Protein AF-A0A7J2KDN0-F1 (afdb_monomer_lite)

Foldseek 3Di:
DPDAQDADQAAEDDDQPWDDPVQLVVQLVVCVVVVDPPSNCVSTVVVSVVVLVRSVVSNVVDPPRDHHYHHPYPVCVVCCVVCVVPDVDD

Structure (mmCIF, N/CA/C/O backbone):
data_AF-A0A7J2KDN0-F1
#
_entry.id   AF-A0A7J2KDN0-F1
#
loop_
_atom_site.group_PDB
_atom_site.id
_atom_site.type_symbol
_atom_site.label_atom_id
_atom_site.label_alt_id
_atom_site.label_comp_id
_atom_site.label_asym_id
_atom_site.label_entity_id
_atom_site.label_seq_id
_atom_site.pdbx_PDB_ins_code
_atom_site.Cartn_x
_atom_site.Cartn_y
_atom_site.Cartn_z
_atom_site.occupancy
_atom_site.B_iso_or_equiv
_atom_site.auth_seq_id
_atom_site.auth_comp_id
_atom_site.auth_asym_id
_atom_site.auth_atom_id
_atom_site.pdbx_PDB_model_num
ATOM 1 N N . ALA A 1 1 ? -13.423 5.613 -5.038 1.00 51.94 1 ALA A N 1
ATOM 2 C CA . ALA A 1 1 ? -13.564 5.546 -3.567 1.00 51.94 1 ALA A CA 1
ATOM 3 C C . ALA A 1 1 ? -12.898 6.747 -2.881 1.00 51.94 1 ALA A C 1
ATOM 5 O O . ALA A 1 1 ? -12.394 6.624 -1.771 1.00 51.94 1 ALA A O 1
ATOM 6 N N . GLU A 1 2 ? -12.872 7.914 -3.527 1.00 46.69 2 GLU A N 1
ATOM 7 C CA . GLU A 1 2 ? -12.249 9.118 -2.971 1.00 46.69 2 GLU A CA 1
ATOM 8 C C . GLU A 1 2 ? -13.324 10.154 -2.636 1.00 46.69 2 GLU A C 1
ATOM 10 O O . GLU A 1 2 ? -14.412 10.123 -3.208 1.00 46.69 2 GLU A O 1
ATOM 15 N N . GLY A 1 3 ? -13.024 11.043 -1.686 1.00 57.53 3 GLY A N 1
ATOM 16 C CA . GLY A 1 3 ? -13.862 12.197 -1.336 1.00 57.53 3 GLY A CA 1
ATOM 17 C C . GLY A 1 3 ? -14.997 11.944 -0.337 1.00 57.53 3 GLY A C 1
ATOM 18 O O . GLY A 1 3 ? -15.492 12.907 0.237 1.00 57.53 3 GLY A O 1
ATOM 19 N N . VAL A 1 4 ? -15.368 10.687 -0.077 1.00 62.47 4 VAL A N 1
ATOM 20 C CA . VAL A 1 4 ? -16.412 10.330 0.900 1.00 62.47 4 VAL A CA 1
ATOM 21 C C . VAL A 1 4 ? -15.768 9.752 2.156 1.00 62.47 4 VAL A C 1
ATOM 23 O O . VAL A 1 4 ? -14.990 8.801 2.076 1.00 62.47 4 VAL A O 1
ATOM 26 N N . ASP A 1 5 ? -16.087 10.329 3.312 1.00 70.38 5 ASP A N 1
ATOM 27 C CA . ASP A 1 5 ? -15.704 9.773 4.608 1.00 70.38 5 ASP A CA 1
ATOM 28 C C . ASP A 1 5 ? -16.780 8.799 5.076 1.00 70.38 5 ASP A C 1
ATOM 30 O O . ASP A 1 5 ? -17.960 9.143 5.132 1.00 70.38 5 ASP A O 1
ATOM 34 N N . ILE A 1 6 ? -16.366 7.579 5.409 1.00 78.50 6 ILE A N 1
ATOM 35 C CA . ILE A 1 6 ? -17.271 6.513 5.834 1.00 78.50 6 ILE A CA 1
ATOM 36 C C . ILE A 1 6 ? -16.760 6.021 7.184 1.00 78.50 6 ILE A C 1
ATOM 38 O O . ILE A 1 6 ? -15.875 5.163 7.220 1.00 78.50 6 ILE A O 1
ATOM 42 N N . PRO A 1 7 ? -17.263 6.581 8.300 1.00 80.81 7 PRO A N 1
ATOM 43 C CA . PRO A 1 7 ? -16.957 6.064 9.624 1.00 80.81 7 PRO A CA 1
ATOM 44 C C . PRO A 1 7 ? -17.318 4.578 9.672 1.00 80.81 7 PRO A C 1
ATOM 46 O O . PRO A 1 7 ? -18.450 4.205 9.372 1.00 80.81 7 PRO A O 1
ATOM 49 N N . ALA A 1 8 ? -16.351 3.736 10.020 1.00 84.88 8 ALA A N 1
ATOM 50 C CA . ALA A 1 8 ? -16.531 2.293 10.061 1.00 84.88 8 ALA A CA 1
ATOM 51 C C . ALA A 1 8 ? -15.701 1.701 11.197 1.00 84.88 8 ALA A C 1
ATOM 53 O O . ALA A 1 8 ? -14.580 2.144 11.441 1.00 84.88 8 ALA A O 1
ATOM 54 N N . ASP A 1 9 ? -16.232 0.677 11.861 1.00 87.31 9 ASP A N 1
ATOM 55 C CA . ASP A 1 9 ? -15.502 -0.070 12.892 1.00 87.31 9 ASP A CA 1
ATOM 56 C C . ASP A 1 9 ? -14.511 -1.073 12.286 1.00 87.31 9 ASP A C 1
ATOM 58 O O . ASP A 1 9 ? -13.531 -1.459 12.927 1.00 87.31 9 ASP A O 1
ATOM 62 N N . ILE A 1 10 ? -14.751 -1.498 11.040 1.00 89.94 10 ILE A N 1
ATOM 63 C CA . ILE A 1 10 ? -13.930 -2.466 10.311 1.00 89.94 10 ILE A CA 1
ATOM 64 C C . ILE A 1 10 ? -13.719 -1.982 8.875 1.00 89.94 10 ILE A C 1
ATOM 66 O O . ILE A 1 10 ? -14.666 -1.580 8.201 1.00 89.94 10 ILE A O 1
ATOM 70 N N . VAL A 1 11 ? -12.480 -2.075 8.393 1.00 90.94 11 VAL A N 1
ATOM 71 C CA . VAL A 1 11 ? -12.109 -1.855 6.991 1.00 90.94 11 VAL A CA 1
ATOM 72 C C . VAL A 1 11 ? -11.490 -3.130 6.452 1.00 90.94 11 VAL A C 1
ATOM 74 O O . VAL A 1 11 ? -10.528 -3.640 7.024 1.00 90.94 11 VAL A O 1
ATOM 77 N N . VAL A 1 12 ? -12.011 -3.628 5.334 1.00 93.38 12 VAL A N 1
ATOM 78 C CA . VAL A 1 12 ? -11.465 -4.805 4.657 1.00 93.38 12 VAL A CA 1
ATOM 79 C C . VAL A 1 12 ? -10.974 -4.398 3.276 1.00 93.38 12 VAL A C 1
ATOM 81 O O . VAL A 1 12 ? -11.753 -3.940 2.444 1.00 93.38 12 VAL A O 1
ATOM 84 N N . MET A 1 13 ? -9.677 -4.572 3.037 1.00 94.06 13 MET A N 1
ATOM 85 C CA . MET A 1 13 ? -9.073 -4.435 1.716 1.00 94.06 13 MET A CA 1
ATOM 86 C C . MET A 1 13 ? -9.122 -5.794 1.025 1.00 94.06 13 MET A C 1
ATOM 88 O O . MET A 1 13 ? -8.415 -6.720 1.422 1.00 94.06 13 MET A O 1
ATOM 92 N N . LEU A 1 14 ? -9.984 -5.916 0.017 1.00 93.81 14 LEU A N 1
ATOM 93 C CA . LEU A 1 14 ? -10.086 -7.114 -0.810 1.00 93.81 14 LEU A CA 1
ATOM 94 C C . LEU A 1 14 ? -9.066 -7.026 -1.945 1.00 93.81 14 LEU A C 1
ATOM 96 O O . LEU A 1 14 ? -9.254 -6.276 -2.903 1.00 93.81 14 LEU A O 1
ATOM 100 N N . GLY A 1 15 ? -7.987 -7.795 -1.827 1.00 94.19 15 GLY A N 1
ATOM 101 C CA . GLY A 1 15 ? -6.874 -7.727 -2.764 1.00 94.19 15 GLY A CA 1
ATOM 102 C C . GLY A 1 15 ? -5.939 -6.536 -2.525 1.00 94.19 15 GLY A C 1
ATOM 103 O O . GLY A 1 15 ? -6.190 -5.667 -1.689 1.00 94.19 15 GLY A O 1
ATOM 104 N N . CYS A 1 16 ? -4.858 -6.472 -3.304 1.00 94.88 16 CYS A N 1
ATOM 105 C CA . CYS A 1 16 ? -4.008 -5.283 -3.392 1.00 94.88 16 CYS A CA 1
ATOM 106 C C . CYS A 1 16 ? -4.439 -4.402 -4.579 1.00 94.88 16 CYS A C 1
ATOM 108 O O . CYS A 1 16 ? -4.531 -4.922 -5.698 1.00 94.88 16 CYS A O 1
ATOM 110 N N . PRO A 1 17 ? -4.634 -3.083 -4.391 1.00 95.06 17 PRO A N 1
ATOM 111 C CA . PRO A 1 17 ? -5.091 -2.165 -5.434 1.00 95.06 17 PRO A CA 1
ATOM 112 C C . PRO A 1 17 ? -3.956 -1.787 -6.402 1.00 95.06 17 PRO A C 1
ATOM 114 O O . PRO A 1 17 ? -3.551 -0.631 -6.501 1.00 95.06 17 PRO A O 1
ATOM 117 N N . PHE A 1 18 ? -3.404 -2.774 -7.101 1.00 96.25 18 PHE A N 1
ATOM 118 C CA . PHE A 1 18 ? -2.463 -2.535 -8.189 1.00 96.25 18 PHE A CA 1
ATOM 119 C C . PHE A 1 18 ? -3.186 -1.994 -9.421 1.00 96.25 18 PHE A C 1
ATOM 121 O O . PHE A 1 18 ? -4.323 -2.367 -9.715 1.00 96.25 18 PHE A O 1
ATOM 128 N N . TYR A 1 19 ? -2.488 -1.160 -10.187 1.00 96.50 19 TYR A N 1
ATOM 129 C CA . TYR A 1 19 ? -2.927 -0.827 -11.534 1.00 96.50 19 TYR A CA 1
ATOM 130 C C . TYR A 1 19 ? -2.897 -2.058 -12.453 1.00 96.50 19 TYR A C 1
ATOM 132 O O . TYR A 1 19 ? -2.156 -3.011 -12.191 1.00 96.50 19 TYR A O 1
ATOM 140 N N . PRO A 1 20 ? -3.647 -2.032 -13.569 1.00 96.94 20 PRO A N 1
ATOM 141 C CA . PRO A 1 20 ? -3.518 -3.044 -14.609 1.00 96.94 20 PRO A CA 1
ATOM 142 C C . PRO A 1 20 ? -2.063 -3.183 -15.098 1.00 96.94 20 PRO A C 1
ATOM 144 O O . PRO A 1 20 ? -1.361 -2.166 -15.187 1.00 96.94 20 PRO A O 1
ATOM 147 N N . PRO A 1 21 ? -1.604 -4.396 -15.464 1.00 95.12 21 PRO A N 1
ATOM 148 C CA . PRO A 1 21 ? -0.222 -4.640 -15.885 1.00 95.12 21 PRO A CA 1
ATOM 149 C C . PRO A 1 21 ? 0.259 -3.701 -16.999 1.00 95.12 21 PRO A C 1
ATOM 151 O O . PRO A 1 21 ? 1.327 -3.108 -16.876 1.00 95.12 21 PRO A O 1
ATOM 154 N N . GLU A 1 22 ? -0.563 -3.469 -18.026 1.00 97.56 22 GLU A N 1
ATOM 155 C CA . GLU A 1 22 ? -0.267 -2.547 -19.134 1.00 97.56 22 GLU A CA 1
ATOM 156 C C . GLU A 1 22 ? 0.055 -1.122 -18.653 1.00 97.56 22 GLU A C 1
ATOM 158 O O . GLU A 1 22 ? 0.952 -0.458 -19.185 1.00 97.56 22 GLU A O 1
ATOM 163 N N . VAL A 1 23 ? -0.661 -0.649 -17.628 1.00 97.81 23 VAL A N 1
ATOM 164 C CA . VAL A 1 23 ? -0.451 0.678 -17.034 1.00 97.81 23 VAL A CA 1
ATOM 165 C C . VAL A 1 23 ? 0.869 0.700 -16.274 1.00 97.81 23 VAL A C 1
ATOM 167 O O . VAL A 1 23 ? 1.673 1.611 -16.481 1.00 97.81 23 VAL A O 1
ATOM 170 N N . ILE A 1 24 ? 1.130 -0.323 -15.455 1.00 97.88 24 ILE A N 1
ATOM 171 C CA . ILE A 1 24 ? 2.384 -0.452 -14.702 1.00 97.88 24 ILE A CA 1
ATOM 172 C C . ILE A 1 24 ? 3.576 -0.477 -15.659 1.00 97.88 24 ILE A C 1
ATOM 174 O O . ILE A 1 24 ? 4.512 0.302 -15.492 1.00 97.88 24 ILE A O 1
ATOM 178 N N . SER A 1 25 ? 3.538 -1.316 -16.696 1.00 97.69 25 SER A N 1
ATOM 179 C CA . SER A 1 25 ? 4.616 -1.429 -17.682 1.00 97.69 25 SER A CA 1
ATOM 180 C C . SER A 1 25 ? 4.872 -0.109 -18.407 1.00 97.69 25 SER A C 1
ATOM 182 O O . SER A 1 25 ? 6.028 0.278 -18.607 1.00 97.69 25 SER A O 1
ATOM 184 N N . ARG A 1 26 ? 3.810 0.620 -18.775 1.00 98.25 26 ARG A N 1
ATOM 185 C CA . ARG A 1 26 ? 3.932 1.939 -19.407 1.00 98.25 26 ARG A CA 1
ATOM 186 C C . ARG A 1 26 ? 4.583 2.954 -18.469 1.00 98.25 26 ARG A C 1
ATOM 188 O O . ARG A 1 26 ? 5.509 3.647 -18.892 1.00 98.25 26 ARG A O 1
ATOM 195 N N . LEU A 1 27 ? 4.129 3.034 -17.220 1.00 98.06 27 LEU A N 1
ATOM 196 C CA . LEU A 1 27 ? 4.670 3.956 -16.220 1.00 98.06 27 LEU A CA 1
ATOM 197 C C . LEU A 1 27 ? 6.123 3.624 -15.869 1.00 98.06 27 LEU A C 1
ATOM 199 O O . LEU A 1 27 ? 6.970 4.513 -15.899 1.00 98.06 27 LEU A O 1
ATOM 203 N N . ALA A 1 28 ? 6.444 2.351 -15.639 1.00 98.12 28 ALA A N 1
ATOM 204 C CA . ALA A 1 28 ? 7.804 1.911 -15.343 1.00 98.12 28 ALA A CA 1
ATOM 205 C C . ALA A 1 28 ? 8.771 2.283 -16.479 1.00 98.12 28 ALA A C 1
ATOM 207 O O . ALA A 1 28 ? 9.857 2.804 -16.230 1.00 98.12 28 ALA A O 1
ATOM 208 N N . LYS A 1 29 ? 8.359 2.121 -17.745 1.00 98.00 29 LYS A N 1
ATOM 209 C CA . LYS A 1 29 ? 9.164 2.541 -18.905 1.00 98.00 29 LYS A CA 1
ATOM 210 C C . LYS A 1 29 ? 9.409 4.051 -18.932 1.00 98.00 29 LYS A C 1
ATOM 212 O O . LYS A 1 29 ? 10.504 4.480 -19.291 1.00 98.00 29 LYS A O 1
ATOM 217 N N . ILE A 1 30 ? 8.410 4.854 -18.568 1.00 98.19 30 ILE A N 1
ATOM 218 C CA . ILE A 1 30 ? 8.549 6.314 -18.473 1.00 98.19 30 ILE A CA 1
ATOM 219 C C . ILE A 1 30 ? 9.520 6.674 -17.344 1.00 98.19 30 ILE A C 1
ATOM 221 O O . ILE A 1 30 ? 10.500 7.368 -17.602 1.00 98.19 30 ILE A O 1
ATOM 225 N N . TYR A 1 31 ? 9.321 6.146 -16.133 1.00 98.19 31 TYR A N 1
ATOM 226 C CA . TYR A 1 31 ? 10.204 6.417 -14.996 1.00 98.19 31 TYR A CA 1
ATOM 227 C C . TYR A 1 31 ? 11.646 5.966 -15.255 1.00 98.19 31 TYR A C 1
ATOM 229 O O . TYR A 1 31 ? 12.588 6.692 -14.946 1.00 98.19 31 TYR A O 1
ATOM 237 N N . SER A 1 32 ? 11.836 4.814 -15.897 1.00 97.75 32 SER A N 1
ATOM 238 C CA . SER A 1 32 ? 13.161 4.340 -16.302 1.00 97.75 32 SER A CA 1
ATOM 239 C C . SER A 1 32 ? 13.841 5.314 -17.273 1.00 97.75 32 SER A C 1
ATOM 241 O O . SER A 1 32 ? 14.999 5.673 -17.067 1.00 97.75 32 SER A O 1
ATOM 243 N N . ARG A 1 33 ? 13.117 5.823 -18.281 1.00 97.94 33 ARG A N 1
ATOM 244 C CA . ARG A 1 33 ? 13.635 6.828 -19.231 1.00 97.94 33 ARG A CA 1
ATOM 245 C C . ARG A 1 33 ? 13.967 8.169 -18.580 1.00 97.94 33 ARG A C 1
ATOM 247 O O . ARG A 1 33 ? 14.821 8.883 -19.088 1.00 97.94 33 ARG A O 1
ATOM 254 N N . MET A 1 34 ? 13.315 8.499 -17.469 1.00 97.44 34 MET A N 1
ATOM 255 C CA . MET A 1 34 ? 13.632 9.678 -16.656 1.00 97.44 34 MET A CA 1
ATOM 256 C C . MET A 1 34 ? 14.859 9.473 -15.750 1.00 97.44 34 MET A C 1
ATOM 258 O O . MET A 1 34 ? 15.248 10.395 -15.042 1.00 97.44 34 MET A O 1
ATOM 262 N N . GLY A 1 35 ? 15.473 8.284 -15.757 1.00 97.31 35 GLY A N 1
ATOM 263 C CA . GLY A 1 35 ? 16.673 7.978 -14.979 1.00 97.31 35 GLY A CA 1
ATOM 264 C C . GLY A 1 35 ? 16.406 7.429 -13.576 1.00 97.31 35 GLY A C 1
ATOM 265 O O . GLY A 1 35 ? 17.347 7.275 -12.796 1.00 97.31 35 GLY A O 1
ATOM 266 N N . PHE A 1 36 ? 15.157 7.098 -13.228 1.00 97.50 36 PHE A N 1
ATOM 267 C CA . PHE A 1 36 ? 14.863 6.477 -11.936 1.00 97.50 36 PHE A CA 1
ATOM 268 C C . PHE A 1 36 ? 15.317 5.013 -11.912 1.00 97.50 36 PHE A C 1
ATOM 270 O O . PHE A 1 36 ? 14.894 4.203 -12.739 1.00 97.50 36 PHE A O 1
ATOM 277 N N . LYS A 1 37 ? 16.146 4.665 -10.919 1.00 93.25 37 LYS A N 1
ATOM 278 C CA . LYS A 1 37 ? 16.666 3.300 -10.731 1.00 93.25 37 LYS A CA 1
ATOM 279 C C . LYS A 1 37 ? 15.567 2.303 -10.354 1.00 93.25 37 LYS A C 1
ATOM 281 O O . LYS A 1 37 ? 15.534 1.208 -10.900 1.00 93.25 37 LYS A O 1
ATOM 286 N N . ASP A 1 38 ? 14.643 2.701 -9.480 1.00 95.25 38 ASP A N 1
ATOM 287 C CA . ASP A 1 38 ? 13.533 1.856 -9.021 1.00 95.25 38 ASP A CA 1
ATOM 288 C C . ASP A 1 38 ? 12.203 2.240 -9.692 1.00 95.25 38 ASP A C 1
ATOM 290 O O . ASP A 1 38 ? 11.219 2.654 -9.075 1.00 95.25 38 ASP A O 1
ATOM 294 N N . SER A 1 39 ? 12.204 2.160 -11.020 1.00 96.69 39 SER A N 1
ATOM 295 C CA . SER A 1 39 ? 11.057 2.535 -11.853 1.00 96.69 39 SER A CA 1
ATOM 296 C 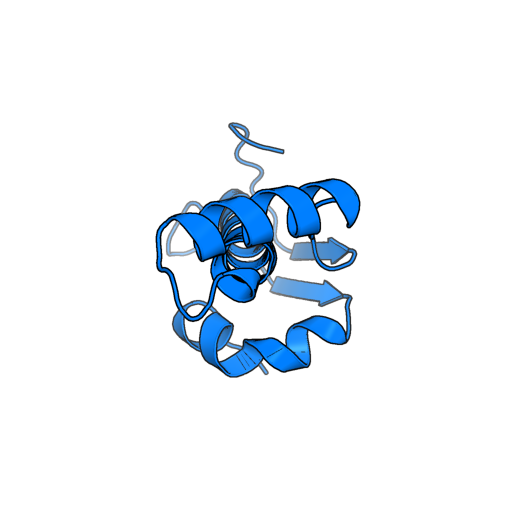C . SER A 1 39 ? 9.817 1.659 -11.629 1.00 96.69 39 SER A C 1
ATOM 298 O O . SER A 1 39 ? 8.694 2.142 -11.782 1.00 96.69 39 SER A O 1
ATOM 300 N N . TRP A 1 40 ? 10.001 0.394 -11.238 1.00 95.69 40 TRP A N 1
ATOM 301 C CA . TRP A 1 40 ? 8.898 -0.521 -10.951 1.00 95.69 40 TRP A CA 1
ATOM 302 C C . TRP A 1 40 ? 8.177 -0.151 -9.656 1.00 95.69 40 TRP A C 1
ATOM 304 O O . TRP A 1 40 ? 6.948 -0.079 -9.639 1.00 95.69 40 TRP A O 1
ATOM 314 N N . SER A 1 41 ? 8.920 0.139 -8.583 1.00 95.19 41 SER A N 1
ATOM 315 C CA . SER A 1 41 ? 8.319 0.554 -7.314 1.00 95.19 41 SER A CA 1
ATOM 316 C C . SER A 1 41 ? 7.510 1.843 -7.465 1.00 95.19 41 SER A C 1
ATOM 318 O O . SER A 1 41 ? 6.375 1.914 -6.993 1.00 95.19 41 SER A O 1
ATOM 320 N N . LEU A 1 42 ? 8.036 2.818 -8.218 1.00 96.25 42 LEU A N 1
ATOM 321 C CA . LEU A 1 42 ? 7.333 4.064 -8.544 1.00 96.25 42 LEU A CA 1
ATOM 322 C C . LEU A 1 42 ? 6.032 3.831 -9.328 1.00 96.25 42 LEU A C 1
ATOM 324 O O . LEU A 1 42 ? 5.055 4.546 -9.120 1.00 96.25 42 LEU A O 1
ATOM 328 N N . ALA A 1 43 ? 6.007 2.835 -10.215 1.00 97.12 43 ALA A N 1
ATOM 329 C CA . ALA A 1 43 ? 4.851 2.532 -11.056 1.00 97.12 43 ALA A CA 1
ATOM 330 C C . ALA A 1 43 ? 3.791 1.646 -10.381 1.00 97.12 43 ALA A C 1
ATOM 332 O O . ALA A 1 43 ? 2.613 1.750 -10.721 1.00 97.12 43 ALA A O 1
ATOM 333 N N . ALA A 1 44 ? 4.194 0.760 -9.467 1.00 96.38 44 ALA A N 1
ATOM 334 C CA . ALA A 1 44 ? 3.326 -0.276 -8.907 1.00 96.38 44 ALA A CA 1
ATOM 335 C C . ALA A 1 44 ? 3.216 -0.201 -7.384 1.00 96.38 44 ALA A C 1
ATOM 337 O O . ALA A 1 44 ? 2.129 0.019 -6.851 1.00 96.38 44 ALA A O 1
ATOM 338 N N . THR A 1 45 ? 4.336 -0.393 -6.685 1.00 94.94 45 THR A N 1
ATOM 339 C CA . THR A 1 45 ? 4.365 -0.571 -5.228 1.00 94.94 45 THR A CA 1
ATOM 340 C C . THR A 1 45 ? 3.885 0.674 -4.495 1.00 94.94 45 THR A C 1
ATOM 342 O O . THR A 1 45 ? 2.975 0.596 -3.672 1.00 94.94 45 THR A O 1
ATOM 345 N N . ILE A 1 46 ? 4.471 1.830 -4.808 1.00 95.06 46 ILE A N 1
ATOM 346 C CA . ILE A 1 46 ? 4.172 3.089 -4.126 1.00 95.06 46 ILE A CA 1
ATOM 347 C C . ILE A 1 46 ? 2.705 3.498 -4.338 1.00 95.06 46 ILE A C 1
ATOM 349 O O . ILE A 1 46 ? 2.029 3.744 -3.337 1.00 95.06 46 ILE A O 1
ATOM 353 N N . PRO A 1 47 ? 2.156 3.506 -5.572 1.00 96.25 47 PRO A N 1
ATOM 354 C CA . PRO A 1 47 ? 0.736 3.777 -5.777 1.00 96.25 47 PRO A CA 1
ATOM 355 C C . PRO A 1 47 ? -0.181 2.814 -5.017 1.00 96.25 47 PRO A C 1
ATOM 357 O O . PRO A 1 47 ? -1.099 3.267 -4.342 1.00 96.25 47 PRO A O 1
ATOM 360 N N . MET A 1 48 ? 0.102 1.506 -5.049 1.00 96.19 48 MET A N 1
ATOM 361 C CA . MET A 1 48 ? -0.699 0.498 -4.345 1.00 96.19 48 MET A CA 1
ATOM 362 C C . MET A 1 48 ? -0.734 0.750 -2.828 1.00 96.19 48 MET A C 1
ATOM 364 O O . MET A 1 48 ? -1.803 0.693 -2.207 1.00 96.19 48 MET A O 1
ATOM 368 N N . LEU A 1 49 ? 0.412 1.087 -2.225 1.00 95.19 49 LEU A N 1
ATOM 369 C CA . LEU A 1 49 ? 0.502 1.414 -0.800 1.00 95.19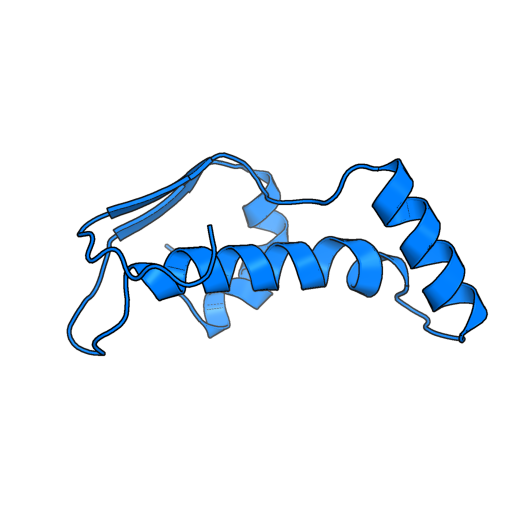 49 LEU A CA 1
ATOM 370 C C . LEU A 1 49 ? -0.225 2.718 -0.461 1.00 95.19 49 LEU A C 1
ATOM 372 O O . LEU A 1 49 ? -0.978 2.756 0.512 1.00 95.19 49 LEU A O 1
ATOM 376 N N . ILE A 1 50 ? -0.051 3.765 -1.274 1.00 94.81 50 ILE A N 1
ATOM 377 C CA . ILE A 1 50 ? -0.754 5.042 -1.092 1.00 94.81 50 ILE A CA 1
ATOM 378 C C . ILE A 1 50 ? -2.262 4.812 -1.142 1.00 94.81 50 ILE A C 1
ATOM 380 O O . ILE A 1 50 ? -2.963 5.216 -0.218 1.00 94.81 50 ILE A O 1
ATOM 384 N N . THR A 1 51 ? -2.767 4.124 -2.165 1.00 94.56 51 THR A N 1
ATOM 385 C CA . THR A 1 51 ? -4.198 3.836 -2.302 1.00 94.56 51 THR A CA 1
ATOM 386 C C . THR A 1 51 ? -4.716 3.017 -1.121 1.00 94.56 51 THR A C 1
ATOM 388 O O . THR A 1 51 ? -5.765 3.346 -0.573 1.00 94.56 51 THR A O 1
ATOM 391 N N . THR A 1 52 ? -3.960 2.016 -0.660 1.00 94.25 52 THR A N 1
ATOM 392 C CA . THR A 1 52 ? -4.312 1.226 0.532 1.00 94.25 52 THR A CA 1
ATOM 393 C C . THR A 1 52 ? -4.470 2.117 1.770 1.00 94.25 52 THR A C 1
ATOM 395 O O . THR A 1 52 ? -5.501 2.068 2.444 1.00 94.25 52 THR A O 1
ATOM 398 N N . LEU A 1 53 ? -3.486 2.977 2.055 1.00 92.62 53 LEU A N 1
ATOM 399 C CA . LEU A 1 53 ? -3.530 3.893 3.199 1.00 92.62 53 LEU A CA 1
ATOM 400 C C . LEU A 1 53 ? -4.650 4.930 3.068 1.00 92.62 53 LEU A C 1
ATOM 402 O O . LEU A 1 53 ? -5.304 5.248 4.059 1.00 92.62 53 LEU A O 1
ATOM 406 N N . GLN A 1 54 ? -4.906 5.431 1.858 1.00 90.44 54 GLN A N 1
ATOM 407 C CA . GLN A 1 54 ? -5.994 6.371 1.597 1.00 90.44 54 GLN A CA 1
ATOM 408 C C . GLN A 1 54 ? -7.361 5.732 1.854 1.00 90.44 54 GLN A C 1
ATOM 410 O O . GLN A 1 54 ? -8.200 6.352 2.505 1.00 90.44 54 GLN A O 1
ATOM 415 N N . CYS A 1 55 ? -7.578 4.488 1.412 1.00 89.69 55 CYS A N 1
ATOM 416 C CA . CYS A 1 55 ? -8.807 3.740 1.686 1.00 89.69 55 CYS A CA 1
ATOM 417 C C . CYS A 1 55 ? -9.028 3.543 3.191 1.00 89.69 55 CYS A C 1
ATOM 419 O O . CYS A 1 55 ? -10.113 3.826 3.694 1.00 89.69 55 CYS A O 1
ATOM 421 N N . ILE A 1 56 ? -7.988 3.140 3.923 1.00 90.38 56 ILE A N 1
ATOM 422 C CA . ILE A 1 56 ? -8.034 3.004 5.386 1.00 90.38 56 ILE A CA 1
ATOM 423 C C . ILE A 1 56 ? -8.325 4.353 6.060 1.00 90.38 56 ILE A C 1
ATOM 425 O O . ILE A 1 56 ? -9.137 4.434 6.986 1.00 90.38 56 ILE A O 1
ATOM 429 N N . GLY A 1 57 ? -7.693 5.426 5.582 1.00 87.88 57 GLY A N 1
ATOM 430 C CA . GLY A 1 57 ? -7.855 6.777 6.113 1.00 87.88 57 GLY A CA 1
ATOM 431 C C . GLY A 1 57 ? -9.294 7.296 6.052 1.00 87.88 57 GLY A C 1
ATOM 432 O O . GLY A 1 57 ? -9.679 8.091 6.907 1.00 87.88 57 GLY A O 1
ATOM 433 N N . ARG A 1 58 ? -10.125 6.805 5.119 1.00 82.06 58 ARG A N 1
ATOM 434 C CA . ARG A 1 58 ? -11.553 7.176 5.042 1.00 82.06 58 ARG A CA 1
ATOM 435 C C . ARG A 1 58 ? -12.376 6.706 6.237 1.00 82.06 58 ARG A C 1
ATOM 437 O O . ARG A 1 58 ? -13.361 7.362 6.565 1.00 82.06 58 ARG A O 1
ATOM 444 N N . ALA A 1 59 ? -11.963 5.628 6.900 1.00 83.69 59 ALA A N 1
ATOM 445 C CA . ALA A 1 59 ? -12.607 5.149 8.122 1.00 83.69 59 ALA A CA 1
ATOM 446 C C . ALA A 1 59 ? -12.025 5.781 9.395 1.00 83.69 59 ALA A C 1
ATOM 448 O O . ALA A 1 59 ? -12.714 5.887 10.408 1.00 83.69 59 ALA A O 1
ATOM 449 N N . LYS A 1 60 ? -10.759 6.218 9.354 1.00 78.06 60 LYS A N 1
ATOM 450 C CA . LYS A 1 60 ? -10.022 6.770 10.499 1.00 78.06 60 LYS A CA 1
ATOM 451 C C . LYS A 1 60 ? -9.842 8.290 10.372 1.00 78.06 60 LYS A C 1
ATOM 453 O O . LYS A 1 60 ? -8.733 8.776 10.160 1.00 78.06 60 LYS A O 1
ATOM 458 N N . ARG A 1 61 ? -10.932 9.051 10.531 1.00 73.44 61 ARG A N 1
ATOM 459 C CA . ARG A 1 61 ? -10.931 10.533 10.487 1.00 73.44 61 ARG A CA 1
ATOM 460 C C . A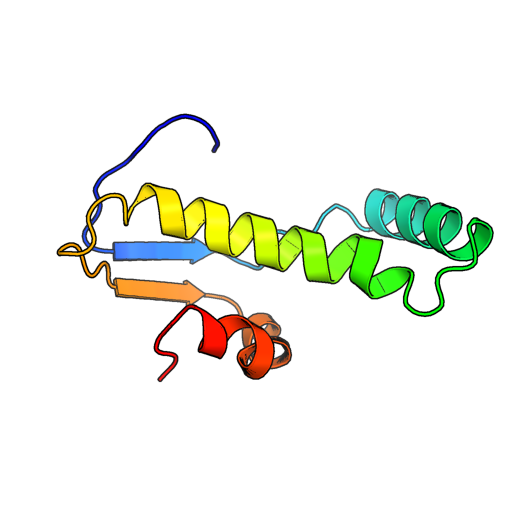RG A 1 61 ? -10.630 11.188 11.838 1.00 73.44 61 ARG A C 1
ATOM 462 O O . ARG A 1 61 ? -10.157 12.320 11.871 1.00 73.44 61 ARG A O 1
ATOM 469 N N . ASN A 1 62 ? -10.892 10.496 12.948 1.00 76.44 62 ASN A N 1
ATOM 470 C CA . ASN A 1 62 ? -10.591 10.971 14.299 1.00 76.44 62 ASN A CA 1
ATOM 471 C C . ASN A 1 62 ? -9.455 10.133 14.918 1.00 76.44 62 ASN A C 1
ATOM 473 O O . ASN A 1 62 ? -9.541 8.906 14.881 1.00 76.44 62 ASN A O 1
ATOM 477 N N . PRO A 1 63 ? -8.436 10.740 15.557 1.00 76.31 63 PRO A N 1
ATOM 478 C CA . PRO A 1 63 ? -7.400 10.008 16.296 1.00 76.31 63 PRO A CA 1
ATOM 479 C C . PRO A 1 63 ? -7.930 9.004 17.334 1.00 76.31 63 PRO A C 1
ATOM 481 O O . PRO A 1 63 ? -7.251 8.028 17.647 1.00 76.31 63 PRO A O 1
ATOM 484 N N . LYS A 1 64 ? -9.141 9.224 17.866 1.00 79.50 64 LYS A N 1
ATOM 485 C CA . LYS A 1 64 ? -9.808 8.311 18.808 1.00 79.50 64 LYS A CA 1
ATOM 486 C C . LYS A 1 64 ? -10.396 7.064 18.137 1.00 79.50 64 LYS A C 1
ATOM 488 O O . LYS A 1 64 ? -10.602 6.065 18.819 1.00 79.50 64 LYS A O 1
ATOM 493 N N . GLN A 1 65 ? -10.670 7.108 16.833 1.00 82.38 65 GLN A N 1
ATOM 494 C CA . GLN A 1 65 ? -11.188 5.961 16.093 1.00 82.38 65 GLN A CA 1
ATOM 495 C C . GLN A 1 65 ? -10.058 4.972 15.810 1.00 82.38 65 GLN A C 1
ATOM 497 O O . GLN A 1 65 ? -8.999 5.324 15.283 1.00 82.38 65 GLN A O 1
ATOM 502 N N . LYS A 1 66 ? -10.298 3.710 16.160 1.00 84.25 66 LYS A N 1
ATOM 503 C CA . LYS A 1 66 ? -9.368 2.602 15.943 1.00 84.25 66 LYS A CA 1
ATOM 504 C C . LYS A 1 66 ? -10.081 1.492 15.167 1.00 84.25 66 LYS A C 1
ATOM 506 O O . LYS A 1 66 ? -10.383 0.459 15.760 1.00 84.25 66 LYS A O 1
ATOM 511 N N . PRO A 1 67 ? -10.399 1.712 13.876 1.00 89.69 67 PRO A N 1
ATOM 512 C CA . PRO A 1 67 ? -11.025 0.673 13.075 1.00 89.69 67 PRO A CA 1
ATOM 513 C C . PRO A 1 67 ? -10.113 -0.550 12.995 1.00 89.69 67 PRO A C 1
ATOM 515 O O . PRO A 1 67 ? -8.891 -0.420 12.871 1.00 89.69 67 PRO A O 1
ATOM 518 N N . LYS A 1 68 ? -10.706 -1.743 13.026 1.00 91.19 68 LYS A N 1
ATOM 519 C CA . LYS A 1 68 ? -9.986 -2.976 12.719 1.00 91.19 68 LYS A CA 1
ATOM 520 C C . LYS A 1 68 ? -9.743 -3.034 11.214 1.00 91.19 68 LYS A C 1
ATOM 522 O O . LYS A 1 68 ? -10.686 -3.001 10.430 1.00 91.19 68 LYS A O 1
ATOM 527 N N . ILE A 1 69 ? -8.482 -3.128 10.810 1.00 92.62 69 ILE A N 1
ATOM 528 C CA . ILE A 1 69 ? -8.091 -3.177 9.400 1.00 92.62 69 ILE A CA 1
ATOM 529 C C . ILE A 1 69 ? -7.738 -4.617 9.050 1.00 92.62 69 ILE A C 1
ATOM 531 O O . ILE A 1 69 ? -6.943 -5.247 9.743 1.00 92.62 69 ILE A O 1
ATOM 535 N N . ILE A 1 70 ? -8.330 -5.130 7.977 1.00 93.94 70 ILE A N 1
ATOM 536 C CA . ILE A 1 70 ? -8.062 -6.464 7.446 1.00 93.94 70 ILE A CA 1
ATOM 537 C C . ILE A 1 70 ? -7.525 -6.299 6.028 1.00 93.94 70 ILE A C 1
ATOM 539 O O . ILE A 1 70 ? -8.233 -5.841 5.133 1.00 93.94 70 ILE A O 1
ATOM 543 N N . LEU A 1 71 ? -6.266 -6.678 5.828 1.00 94.75 71 LEU A N 1
ATOM 544 C CA . LEU A 1 71 ? -5.625 -6.732 4.519 1.00 94.75 71 LEU A CA 1
ATOM 545 C C . LEU A 1 71 ? -5.763 -8.159 3.977 1.00 94.75 71 LEU A C 1
ATOM 547 O O . LEU A 1 71 ? -4.950 -9.025 4.284 1.00 94.75 71 LEU A O 1
ATOM 551 N N . ALA A 1 72 ? -6.834 -8.428 3.230 1.00 94.81 72 ALA A N 1
ATOM 552 C CA . ALA A 1 72 ? -7.211 -9.777 2.808 1.00 94.81 72 ALA A CA 1
ATOM 553 C C . ALA A 1 72 ? -6.492 -10.206 1.514 1.00 94.81 72 ALA A C 1
ATOM 555 O O . ALA A 1 72 ? -7.131 -10.581 0.532 1.00 94.81 72 ALA A O 1
ATOM 556 N N . ASP A 1 73 ? -5.160 -10.110 1.499 1.00 95.50 73 ASP A N 1
ATOM 557 C CA . ASP A 1 73 ? -4.310 -10.558 0.390 1.00 95.50 73 ASP A CA 1
ATOM 558 C C . ASP A 1 73 ? -2.887 -10.870 0.880 1.00 95.50 73 ASP A C 1
ATOM 560 O O . ASP A 1 73 ? -2.249 -10.039 1.528 1.00 95.50 73 ASP A O 1
ATOM 564 N N . GLU A 1 74 ? -2.362 -12.050 0.546 1.00 95.00 74 GLU A N 1
ATOM 565 C CA . GLU A 1 74 ? -1.025 -12.491 0.970 1.00 95.00 74 GLU A CA 1
ATOM 566 C C . GLU A 1 74 ? 0.107 -11.586 0.465 1.00 95.00 74 GLU A C 1
ATOM 568 O O . GLU A 1 74 ? 1.174 -11.515 1.079 1.00 95.00 74 GLU A O 1
ATOM 573 N N . ARG A 1 75 ? -0.105 -10.860 -0.642 1.00 94.56 75 ARG A N 1
ATOM 574 C CA . ARG A 1 75 ? 0.913 -9.987 -1.237 1.00 94.56 75 ARG A CA 1
ATOM 575 C C . ARG A 1 75 ? 1.279 -8.837 -0.305 1.00 94.56 75 ARG A C 1
ATOM 577 O O . ARG A 1 75 ? 2.407 -8.354 -0.384 1.00 94.56 75 ARG A O 1
ATOM 584 N N . TYR A 1 76 ? 0.394 -8.453 0.620 1.00 94.38 76 TYR A N 1
ATOM 585 C CA . TYR A 1 76 ? 0.698 -7.467 1.657 1.00 94.38 76 TYR A CA 1
ATOM 586 C C . TYR A 1 76 ? 1.845 -7.890 2.585 1.00 94.38 76 TYR A C 1
ATOM 588 O O . TYR A 1 76 ? 2.551 -7.015 3.087 1.00 94.38 76 TYR A O 1
ATOM 596 N N . ASN A 1 77 ? 2.122 -9.193 2.729 1.00 93.06 77 ASN A N 1
ATOM 597 C CA . ASN A 1 77 ? 3.253 -9.684 3.526 1.00 93.06 77 ASN A CA 1
ATOM 598 C C . ASN A 1 77 ? 4.607 -9.159 3.024 1.00 93.06 77 ASN A C 1
ATOM 600 O O . ASN A 1 77 ? 5.540 -8.988 3.805 1.00 93.06 77 ASN A O 1
ATOM 604 N N . ARG A 1 78 ? 4.716 -8.854 1.725 1.00 93.62 78 ARG A N 1
ATOM 605 C CA . ARG A 1 78 ? 5.936 -8.291 1.123 1.00 93.62 78 ARG A CA 1
ATOM 606 C C . ARG A 1 78 ? 6.192 -6.840 1.531 1.00 93.62 78 ARG A C 1
ATOM 608 O O . ARG A 1 78 ? 7.301 -6.365 1.330 1.00 93.62 78 ARG A O 1
ATOM 615 N N . TYR A 1 79 ? 5.181 -6.162 2.078 1.00 92.44 79 TYR A N 1
ATOM 616 C CA . TYR A 1 79 ? 5.190 -4.723 2.350 1.00 92.44 79 TYR A CA 1
ATOM 617 C C . TYR A 1 79 ? 4.948 -4.384 3.831 1.00 92.44 79 TYR A C 1
ATOM 619 O O . TYR A 1 79 ? 4.558 -3.266 4.178 1.00 92.44 79 TYR A O 1
ATOM 627 N N . LEU A 1 80 ? 5.134 -5.359 4.729 1.00 90.44 80 LEU A N 1
ATOM 628 C CA . LEU A 1 80 ? 4.924 -5.176 6.169 1.00 90.44 80 LEU A CA 1
ATOM 629 C C . LEU A 1 80 ? 5.848 -4.108 6.759 1.00 90.44 80 LEU A C 1
ATOM 631 O O . LEU A 1 80 ? 5.445 -3.363 7.651 1.00 90.44 80 LEU A O 1
ATOM 635 N N . ASN A 1 81 ? 7.069 -3.986 6.240 1.00 90.56 81 ASN A N 1
ATOM 636 C CA . ASN A 1 81 ? 8.036 -2.995 6.711 1.00 90.56 81 ASN A CA 1
ATOM 637 C C . ASN A 1 81 ? 7.576 -1.562 6.406 1.00 90.56 81 ASN A C 1
ATOM 639 O O . ASN A 1 81 ? 7.766 -0.653 7.212 1.00 90.56 81 ASN A O 1
ATOM 643 N N . GLU A 1 82 ? 6.946 -1.34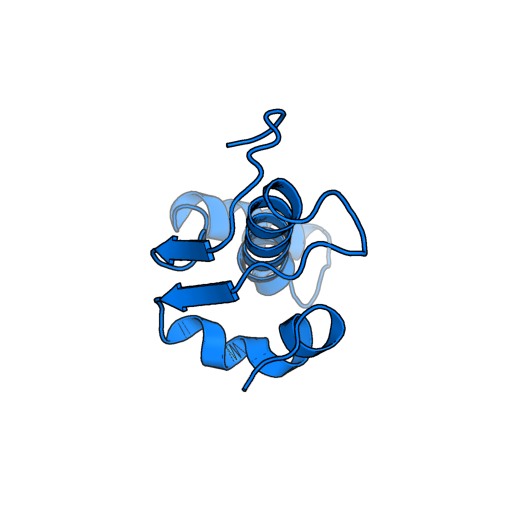7 5.257 1.00 90.88 82 GLU A N 1
ATOM 644 C CA . GLU A 1 82 ? 6.384 -0.067 4.850 1.00 90.88 82 GLU A CA 1
ATOM 645 C C . GLU A 1 82 ? 5.096 0.234 5.621 1.00 90.88 82 GLU A C 1
ATOM 647 O O . GLU A 1 82 ? 4.917 1.348 6.116 1.00 90.88 82 GLU A O 1
ATOM 652 N N . LEU A 1 83 ? 4.218 -0.763 5.765 1.00 90.81 83 LEU A N 1
ATOM 653 C CA . LEU A 1 83 ? 2.920 -0.617 6.427 1.00 90.81 83 LEU A CA 1
ATOM 654 C C . LEU A 1 83 ? 3.028 -0.462 7.948 1.00 90.81 83 LEU A C 1
ATOM 656 O O . LEU A 1 83 ? 2.251 0.295 8.529 1.00 90.81 83 LEU A O 1
ATOM 660 N N . SER A 1 84 ? 4.006 -1.107 8.588 1.00 90.25 84 SER A N 1
ATOM 661 C CA . SER A 1 84 ? 4.233 -1.035 10.043 1.00 90.25 84 SER A CA 1
ATOM 662 C C . SER A 1 84 ? 4.562 0.372 10.549 1.00 90.25 84 SER A C 1
ATOM 664 O O . SER A 1 84 ? 4.387 0.667 11.728 1.00 90.25 84 SER A O 1
ATOM 666 N N . ARG A 1 85 ? 4.975 1.283 9.658 1.00 87.88 8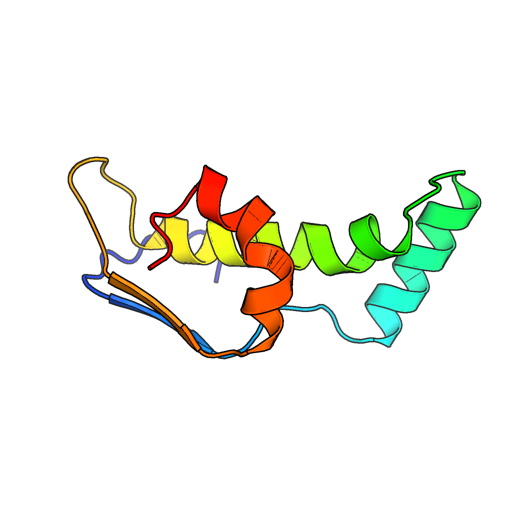5 ARG A N 1
ATOM 667 C CA . ARG A 1 85 ? 5.168 2.707 9.982 1.00 87.88 85 ARG A CA 1
ATOM 668 C C . ARG A 1 85 ? 3.855 3.447 10.232 1.00 87.88 85 ARG A C 1
ATOM 670 O O . ARG A 1 85 ? 3.860 4.499 10.864 1.00 87.88 85 ARG A O 1
ATOM 677 N N . TYR A 1 86 ? 2.749 2.929 9.702 1.00 86.19 86 TYR A N 1
ATOM 678 C CA . TYR A 1 86 ? 1.438 3.579 9.727 1.00 86.19 86 TYR A CA 1
ATOM 679 C C . TYR A 1 86 ? 0.395 2.774 10.503 1.00 86.19 86 TYR A C 1
ATOM 681 O O . TYR A 1 86 ? -0.560 3.350 11.030 1.00 86.19 86 TYR A O 1
ATOM 689 N N . LEU A 1 87 ? 0.557 1.452 10.553 1.00 87.25 87 LEU A N 1
ATOM 690 C CA . LEU A 1 87 ? -0.400 0.501 11.099 1.00 87.25 87 LEU A CA 1
ATOM 691 C C . LEU A 1 87 ? 0.277 -0.394 12.138 1.00 87.25 87 LEU A C 1
ATOM 693 O O . LEU A 1 87 ? 1.410 -0.828 11.953 1.00 87.25 87 LEU A O 1
ATOM 697 N N . GLU A 1 88 ? -0.449 -0.734 13.200 1.00 83.88 88 GLU A N 1
ATOM 698 C CA . GLU A 1 88 ? -0.053 -1.824 14.093 1.00 83.88 88 GLU A CA 1
ATOM 699 C C . GLU A 1 88 ? -0.364 -3.154 13.401 1.00 83.88 88 GLU A C 1
ATOM 701 O O . GLU A 1 88 ? -1.494 -3.644 13.456 1.00 83.88 88 GLU A O 1
ATOM 706 N N . VAL A 1 89 ? 0.624 -3.711 12.701 1.00 79.69 89 VAL A N 1
ATOM 707 C CA . VAL A 1 89 ? 0.487 -5.009 12.033 1.00 79.69 89 VAL A CA 1
ATOM 708 C C . VAL A 1 89 ? 0.825 -6.119 13.029 1.00 79.69 89 VAL A C 1
ATOM 710 O O . VAL A 1 89 ? 1.886 -6.081 13.652 1.00 79.69 89 VAL A O 1
ATOM 713 N N . LYS A 1 90 ? -0.097 -7.066 13.214 1.00 66.75 90 LYS A N 1
ATOM 714 C CA . LYS A 1 90 ? 0.038 -8.230 14.099 1.00 66.75 90 LYS A CA 1
ATOM 715 C C . LYS A 1 90 ? -0.185 -9.510 13.319 1.00 66.75 90 LYS A C 1
ATOM 717 O O . LYS A 1 90 ? -1.053 -9.475 12.417 1.00 66.75 90 LYS A O 1
#

pLDDT: mean 89.71, std 10.25, range [46.69, 98.25]

Sequence (90 aa):
AEGVDIPADIVVMLGCPFYPPEVISRLAKIYSRMGFKDSWSLAATIPMLITTLQCIGRAKRNPKQKPKIILADERYNRYLNELSRYLEVK

Secondary structure (DSSP, 8-state):
--S-----SEEEEES--PPPHHHHHHHHHHHHHTT-TTHHIIIIIHHHHHHHHHHHHTT--STT--PEEEEE-GGGGGGHHHHTTTS---

Radius of gyration: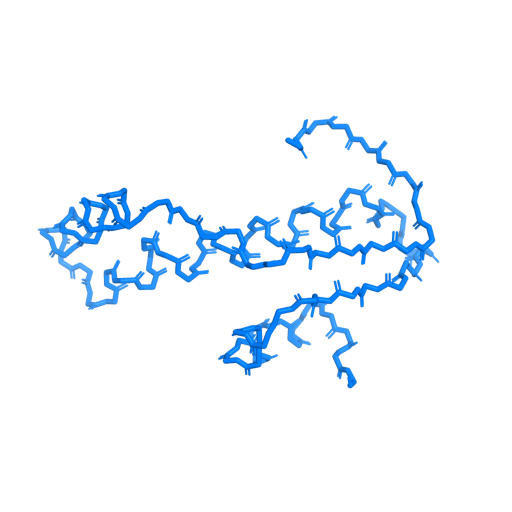 14.76 Å; chains: 1; bounding box: 34×25×38 Å